Protein AF-A0A953G2N0-F1 (afdb_monomer)

Radius of gyration: 20.04 Å; Cα contacts (8 Å, |Δi|>4): 48; chains: 1; bounding box: 41×27×48 Å

Foldseek 3Di:
DPDDDPLLVVQLPDPADDPVSCVVCVVCLVVVNDDPSSNVRSVVCCVVPPVSVVVVVVVVVVVVVVVPPDDDPDDQVVQQVVQVVCCVVVVDDDDRDPD

Solvent-accessible surface area (backbone atoms only — not comparable to full-atom values): 6123 Å² total; per-residue (Å²): 129,89,76,80,50,73,69,54,52,62,56,63,72,44,93,72,88,48,75,68,55,48,71,75,50,42,66,40,56,74,72,68,69,50,56,71,72,54,44,55,52,48,51,54,49,34,77,74,28,71,72,46,43,53,47,51,54,54,52,51,50,51,49,54,57,57,67,65,51,77,84,71,78,76,52,63,67,60,56,33,55,51,39,53,52,47,22,71,75,70,76,50,86,65,79,74,72,91,117

Structure (mmCIF, N/CA/C/O backbone):
data_AF-A0A953G2N0-F1
#
_entry.id   AF-A0A953G2N0-F1
#
loop_
_atom_site.group_PDB
_atom_site.id
_atom_site.type_symbol
_atom_site.label_atom_id
_atom_site.label_alt_id
_atom_site.label_comp_id
_atom_site.label_asym_id
_atom_site.label_entity_id
_atom_site.label_seq_id
_atom_site.pdbx_PDB_ins_code
_atom_site.Cartn_x
_atom_site.Cartn_y
_atom_site.Cartn_z
_atom_site.occupancy
_atom_site.B_iso_or_equiv
_atom_site.auth_seq_id
_atom_site.auth_comp_id
_atom_site.auth_asym_id
_atom_site.auth_atom_id
_atom_site.pdbx_PDB_model_num
ATOM 1 N N . MET A 1 1 ? -11.065 -9.684 -12.101 1.00 42.91 1 MET A N 1
ATOM 2 C CA . MET A 1 1 ? -11.270 -9.375 -10.669 1.00 42.91 1 MET A CA 1
ATOM 3 C C . MET A 1 1 ? -10.087 -9.943 -9.908 1.00 42.91 1 MET A C 1
ATOM 5 O O . MET A 1 1 ? -9.901 -11.152 -9.979 1.00 42.91 1 MET A O 1
ATOM 9 N N . LYS A 1 2 ? -9.258 -9.113 -9.258 1.00 54.69 2 LYS A N 1
ATOM 10 C CA . LYS A 1 2 ? -8.289 -9.628 -8.277 1.00 54.69 2 LYS A CA 1
ATOM 11 C C . LYS A 1 2 ? -9.102 -10.272 -7.146 1.00 54.69 2 LYS A C 1
ATOM 13 O O . LYS A 1 2 ? -10.071 -9.675 -6.681 1.00 54.69 2 LYS A O 1
ATOM 18 N N . GLY A 1 3 ? -8.802 -11.525 -6.817 1.00 64.19 3 GLY A N 1
ATOM 19 C CA . GLY A 1 3 ? -9.468 -12.229 -5.722 1.00 64.19 3 GLY A CA 1
ATOM 20 C C . GLY A 1 3 ? -9.030 -11.654 -4.378 1.00 64.19 3 GLY A C 1
ATOM 21 O O . GLY A 1 3 ? -7.903 -11.183 -4.256 1.00 64.19 3 GLY A O 1
ATOM 22 N N . PHE A 1 4 ? -9.913 -11.694 -3.381 1.00 74.81 4 PHE A N 1
ATOM 23 C CA . PHE A 1 4 ? -9.556 -11.308 -2.018 1.00 74.81 4 PHE A CA 1
ATOM 24 C C . PHE A 1 4 ? -8.523 -12.272 -1.443 1.00 74.81 4 PHE A C 1
ATOM 26 O O . PHE A 1 4 ? -8.621 -13.486 -1.644 1.00 74.81 4 PHE A O 1
ATOM 33 N N . THR A 1 5 ? -7.556 -11.745 -0.694 1.00 83.88 5 THR A N 1
ATOM 34 C CA . THR A 1 5 ? -6.634 -12.603 0.056 1.00 83.88 5 THR A CA 1
ATOM 35 C C . THR A 1 5 ? -7.376 -13.286 1.211 1.00 83.88 5 THR A C 1
ATOM 37 O O . THR A 1 5 ? -8.354 -12.758 1.747 1.00 83.88 5 THR A O 1
ATOM 40 N N . ASP A 1 6 ? -6.907 -14.460 1.642 1.00 86.50 6 ASP A N 1
ATOM 41 C CA . ASP A 1 6 ? -7.463 -15.166 2.811 1.00 86.50 6 ASP A CA 1
ATOM 42 C C . ASP A 1 6 ? -7.439 -14.279 4.076 1.00 86.50 6 ASP A C 1
ATOM 44 O O . ASP A 1 6 ? -8.380 -14.282 4.872 1.00 86.50 6 ASP A O 1
ATOM 48 N N . THR A 1 7 ? -6.423 -13.419 4.212 1.00 86.31 7 THR A N 1
ATOM 49 C CA . THR A 1 7 ? -6.350 -12.412 5.280 1.00 86.31 7 THR A CA 1
ATOM 50 C C . THR A 1 7 ? -7.481 -11.385 5.184 1.00 86.31 7 THR A C 1
ATOM 52 O O . THR A 1 7 ? -8.125 -11.103 6.198 1.00 86.31 7 THR A O 1
ATOM 55 N N . GLN A 1 8 ? -7.754 -10.841 3.993 1.00 88.69 8 GLN A N 1
ATOM 56 C CA . GLN A 1 8 ? -8.831 -9.868 3.779 1.00 88.69 8 GLN A CA 1
ATOM 57 C C . GLN A 1 8 ? -10.208 -10.475 4.080 1.00 88.69 8 GLN A C 1
ATOM 59 O O . GLN A 1 8 ? -11.010 -9.837 4.763 1.00 88.69 8 GLN A O 1
ATOM 64 N N . LEU A 1 9 ? -10.464 -11.717 3.651 1.00 86.38 9 LEU A N 1
ATOM 65 C CA . LEU A 1 9 ? -11.729 -12.419 3.908 1.00 86.38 9 LEU A CA 1
ATOM 66 C C . LEU A 1 9 ? -11.986 -12.595 5.410 1.00 86.38 9 LEU A C 1
ATOM 68 O O . LEU A 1 9 ? -13.029 -12.182 5.918 1.00 86.38 9 LEU A O 1
ATOM 72 N N . ARG A 1 10 ? -10.990 -13.089 6.154 1.00 88.25 10 ARG A N 1
ATOM 73 C CA . ARG A 1 10 ? -11.093 -13.266 7.614 1.00 88.25 10 ARG A CA 1
ATOM 74 C C . ARG A 1 10 ? -11.322 -11.955 8.362 1.00 88.25 10 ARG A C 1
ATOM 76 O O . ARG A 1 10 ? -11.934 -11.946 9.427 1.00 88.25 10 ARG A O 1
ATOM 83 N N . ILE A 1 11 ? -10.775 -10.845 7.869 1.00 89.31 11 ILE A N 1
ATOM 84 C CA . ILE A 1 11 ? -10.973 -9.523 8.478 1.00 89.31 11 ILE A CA 1
ATOM 85 C C . ILE A 1 11 ? -12.367 -8.981 8.140 1.00 89.31 11 ILE A C 1
ATOM 87 O O . ILE A 1 11 ? -13.022 -8.400 9.010 1.00 89.31 11 ILE A O 1
ATOM 91 N N . LEU A 1 12 ? -12.841 -9.205 6.913 1.00 87.19 12 LEU A N 1
ATOM 92 C CA . LEU A 1 12 ? -14.167 -8.790 6.464 1.00 87.19 12 LEU A CA 1
ATOM 93 C C . LEU A 1 12 ? -15.282 -9.422 7.314 1.00 87.19 12 LEU A C 1
ATOM 95 O O . LEU A 1 12 ? -16.242 -8.735 7.653 1.00 87.19 12 LEU A O 1
ATOM 99 N N . GLU A 1 13 ? -15.120 -10.674 7.739 1.00 88.94 13 GLU A N 1
ATOM 100 C CA . GLU A 1 13 ? -16.089 -11.401 8.577 1.00 88.94 13 GLU A CA 1
ATOM 101 C C . GLU A 1 13 ? -16.196 -10.880 10.021 1.00 88.94 13 GLU A C 1
ATOM 103 O O . GLU A 1 13 ? -17.171 -11.155 10.723 1.00 88.94 13 GLU A O 1
ATOM 108 N N . LYS A 1 14 ? -15.216 -10.108 10.50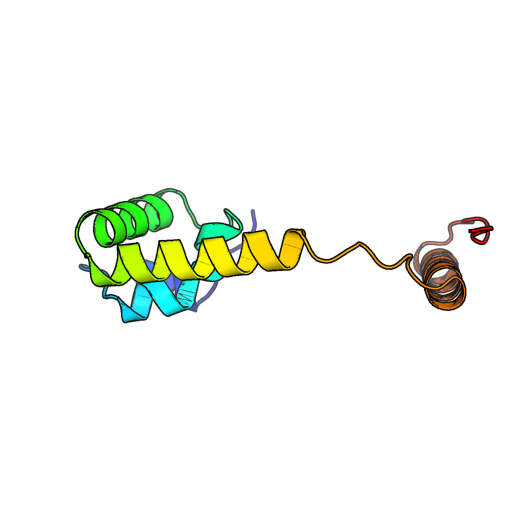4 1.00 89.94 14 LYS A N 1
ATOM 109 C CA . LYS A 1 14 ? -15.246 -9.585 11.877 1.00 89.94 14 LYS A CA 1
ATOM 110 C C . LYS A 1 14 ? -16.334 -8.537 12.033 1.00 89.94 14 LYS A C 1
ATOM 112 O O . LYS A 1 14 ? -16.520 -7.712 11.149 1.00 89.94 14 LYS A O 1
ATOM 117 N N . PHE A 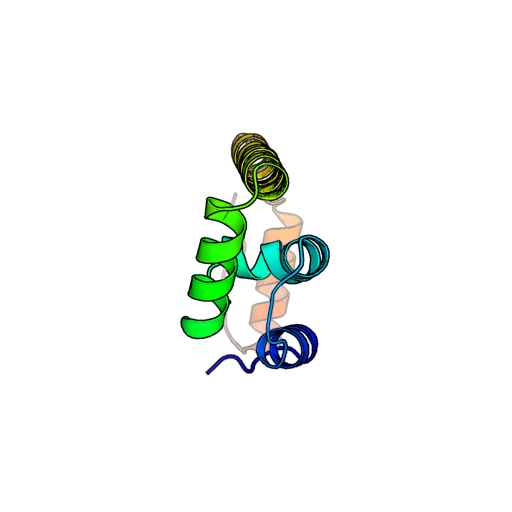1 15 ? -16.947 -8.453 13.211 1.00 86.44 15 PHE A N 1
ATOM 118 C CA . PHE A 1 15 ? -17.877 -7.364 13.534 1.00 86.44 15 PHE A CA 1
ATOM 119 C C . PHE A 1 15 ? -17.160 -6.005 13.664 1.00 86.44 15 PHE A C 1
ATOM 121 O O . PHE A 1 15 ? -17.567 -5.011 13.064 1.00 86.44 15 PHE A O 1
ATOM 128 N N . LYS A 1 16 ? -16.031 -5.962 14.384 1.00 90.56 16 LYS A N 1
ATOM 129 C CA . LYS A 1 16 ? -15.242 -4.741 14.618 1.00 90.56 16 LYS A CA 1
ATOM 130 C C . LYS A 1 16 ? -13.774 -4.958 14.259 1.00 90.56 16 LYS A C 1
ATOM 132 O O . LYS A 1 16 ? -13.198 -5.985 14.612 1.00 90.56 16 LYS A O 1
ATOM 137 N N . LEU A 1 17 ? -13.173 -3.971 13.596 1.00 95.62 17 LEU A N 1
ATOM 138 C CA . LEU A 1 17 ? -11.745 -3.969 13.286 1.00 95.62 17 LEU A CA 1
ATOM 139 C C . LEU A 1 17 ? -10.925 -3.514 14.492 1.00 95.62 17 LEU A C 1
ATOM 141 O O . LEU A 1 17 ? -11.282 -2.552 15.179 1.00 95.62 17 LEU A O 1
ATOM 145 N N . SER A 1 18 ? -9.812 -4.200 14.728 1.00 96.19 18 SER A N 1
ATOM 146 C CA . SER A 1 18 ? -8.793 -3.794 15.694 1.00 96.19 18 SER A CA 1
ATOM 147 C C . SER A 1 18 ? -7.636 -3.076 14.997 1.00 96.19 18 SER A C 1
ATOM 149 O O . SER A 1 18 ? -7.397 -3.293 13.812 1.00 96.19 18 SER A O 1
ATOM 151 N N . CYS A 1 19 ? -6.825 -2.315 15.740 1.00 97.56 19 CYS A N 1
ATOM 152 C CA . CYS A 1 19 ? -5.603 -1.717 15.184 1.00 97.56 19 CYS A CA 1
ATOM 153 C C . CYS A 1 19 ? -4.642 -2.774 14.604 1.00 97.56 19 CYS A C 1
ATOM 155 O O . CYS A 1 19 ? -3.866 -2.485 13.699 1.00 97.56 19 CYS A O 1
ATOM 157 N N . ARG A 1 20 ? -4.678 -4.011 15.128 1.00 96.12 20 ARG A N 1
ATOM 158 C CA . ARG A 1 20 ? -3.893 -5.131 14.591 1.00 96.12 20 ARG A CA 1
ATOM 159 C C . ARG A 1 20 ? -4.392 -5.552 13.213 1.00 96.12 20 ARG A C 1
ATOM 161 O O . ARG A 1 20 ? -3.573 -5.940 12.392 1.00 96.12 20 ARG A O 1
ATOM 168 N N . ASP A 1 21 ? -5.699 -5.494 12.981 1.00 96.12 21 ASP A N 1
ATOM 169 C CA . ASP A 1 21 ? -6.271 -5.790 11.670 1.00 96.12 21 ASP A CA 1
ATOM 170 C C . ASP A 1 21 ? -5.860 -4.721 10.662 1.00 96.12 21 ASP A C 1
ATOM 172 O O . ASP A 1 21 ? -5.403 -5.087 9.592 1.00 96.12 21 ASP A O 1
ATOM 176 N N . ILE A 1 22 ? -5.887 -3.435 11.043 1.00 95.81 22 ILE A N 1
ATOM 177 C CA . ILE A 1 22 ? -5.391 -2.342 10.188 1.00 95.81 22 ILE A CA 1
ATOM 178 C C . ILE A 1 22 ? -3.957 -2.624 9.735 1.00 95.81 22 ILE A C 1
ATOM 180 O O . ILE A 1 22 ? -3.701 -2.694 8.544 1.00 95.81 22 ILE A O 1
ATOM 184 N N . ARG A 1 23 ? -3.036 -2.891 10.672 1.00 94.94 23 ARG A N 1
ATOM 185 C CA . ARG A 1 23 ? -1.616 -3.153 10.359 1.00 94.94 23 ARG A CA 1
ATOM 186 C C . ARG A 1 23 ? -1.370 -4.360 9.454 1.00 94.94 23 ARG A C 1
ATOM 188 O O . ARG A 1 23 ? -0.292 -4.452 8.888 1.00 94.94 23 ARG A O 1
ATOM 195 N N . LYS A 1 24 ? -2.302 -5.314 9.390 1.00 95.00 24 LYS A N 1
ATOM 196 C CA . LYS A 1 24 ? -2.146 -6.535 8.588 1.00 95.00 24 LYS A CA 1
ATOM 197 C C . LYS A 1 24 ? -2.449 -6.340 7.105 1.00 95.00 24 LYS A C 1
ATOM 199 O O . LYS A 1 24 ? -2.063 -7.211 6.342 1.00 95.00 24 LYS A O 1
ATOM 204 N N . ILE A 1 25 ? -3.205 -5.300 6.759 1.00 94.31 25 ILE A N 1
ATOM 205 C CA . ILE A 1 25 ? -3.717 -5.050 5.401 1.00 94.31 25 ILE A CA 1
ATOM 206 C C . ILE A 1 25 ? -3.609 -3.560 5.037 1.00 94.31 25 ILE A C 1
ATOM 208 O O . ILE A 1 25 ? -4.442 -3.020 4.310 1.00 94.31 25 ILE A O 1
ATOM 212 N N . PHE A 1 26 ? -2.662 -2.849 5.657 1.00 95.19 26 PHE A N 1
ATOM 213 C CA . PHE A 1 26 ? -2.502 -1.409 5.447 1.00 95.19 26 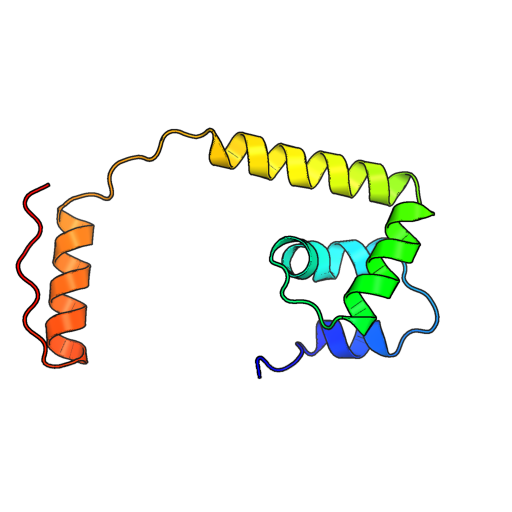PHE A CA 1
ATOM 214 C C . PHE A 1 26 ? -1.752 -1.091 4.153 1.00 95.19 26 PHE A C 1
ATOM 216 O O . PHE A 1 26 ? -2.009 -0.063 3.542 1.00 95.19 26 PHE A O 1
ATOM 223 N N . ASP A 1 27 ? -0.858 -1.980 3.739 1.00 92.94 27 ASP A N 1
ATOM 224 C CA . ASP A 1 27 ? -0.252 -2.002 2.410 1.00 92.94 27 ASP A CA 1
ATOM 225 C C . ASP A 1 27 ? -1.333 -2.049 1.325 1.00 92.94 27 ASP A C 1
ATOM 227 O O . ASP A 1 27 ? -1.439 -1.113 0.538 1.00 92.94 27 ASP A O 1
ATOM 231 N N . ASP A 1 28 ? -2.246 -3.023 1.396 1.00 93.94 28 ASP A N 1
ATOM 232 C CA . ASP A 1 28 ? -3.377 -3.123 0.462 1.00 93.94 28 ASP A CA 1
ATOM 233 C C . ASP A 1 28 ? -4.263 -1.858 0.476 1.00 93.94 28 ASP A C 1
ATOM 235 O O . ASP A 1 28 ? -4.854 -1.474 -0.534 1.00 93.94 28 ASP A O 1
ATOM 239 N N . TYR A 1 29 ? -4.412 -1.216 1.642 1.00 94.44 29 TYR A N 1
ATOM 240 C CA . TYR A 1 29 ? -5.180 0.025 1.789 1.00 94.44 29 TYR A CA 1
ATOM 241 C C . TYR A 1 29 ? -4.523 1.195 1.051 1.00 94.44 29 TYR A C 1
ATOM 243 O O . TYR A 1 29 ? -5.213 1.981 0.397 1.00 94.44 29 TYR A O 1
ATOM 251 N N . VAL A 1 30 ? -3.203 1.316 1.180 1.00 93.44 30 VAL A N 1
ATOM 252 C CA . VAL A 1 30 ? -2.395 2.360 0.548 1.00 93.44 30 VAL A CA 1
ATOM 253 C C . VAL A 1 30 ? -2.334 2.166 -0.965 1.00 93.44 30 VAL A C 1
ATOM 255 O O . VAL A 1 30 ? -2.506 3.139 -1.694 1.00 93.44 30 VAL A O 1
ATOM 258 N N . ASP A 1 31 ? -2.182 0.924 -1.421 1.00 92.19 31 ASP A N 1
ATOM 259 C CA . ASP A 1 31 ? -2.078 0.565 -2.841 1.00 92.19 31 ASP A CA 1
ATOM 260 C C . ASP A 1 31 ? -3.445 0.522 -3.560 1.00 92.19 31 ASP A C 1
ATOM 262 O O . ASP A 1 31 ? -3.538 0.175 -4.736 1.00 92.19 31 ASP A O 1
ATOM 26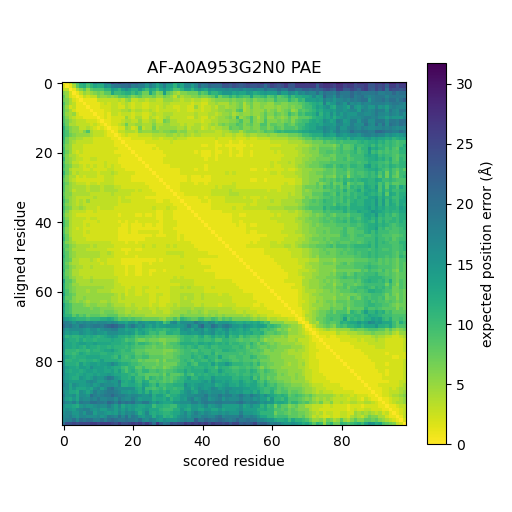6 N N . ASP A 1 32 ? -4.520 0.892 -2.853 1.00 91.44 32 ASP A N 1
ATOM 267 C CA . ASP A 1 32 ? -5.912 0.871 -3.318 1.00 91.44 32 ASP A CA 1
ATOM 268 C C . ASP A 1 32 ? -6.385 -0.509 -3.823 1.00 91.44 32 ASP A C 1
ATOM 270 O O . ASP A 1 32 ? -7.202 -0.635 -4.735 1.00 91.44 32 ASP A O 1
ATOM 274 N N . GLU A 1 33 ? -5.891 -1.575 -3.189 1.00 93.44 33 GLU A N 1
ATOM 275 C CA . GLU A 1 33 ? -6.198 -2.967 -3.543 1.00 93.44 33 GLU A CA 1
ATOM 276 C C . GLU A 1 33 ? -7.327 -3.584 -2.699 1.00 93.44 33 GLU A C 1
ATOM 278 O O . GLU A 1 33 ? -7.751 -4.721 -2.934 1.00 93.44 33 GLU A O 1
ATOM 283 N N . LEU A 1 34 ? -7.860 -2.846 -1.721 1.00 92.62 34 LEU A N 1
ATOM 284 C CA . LEU A 1 34 ? -8.965 -3.309 -0.883 1.00 92.62 34 LEU A CA 1
ATOM 285 C C . LEU A 1 34 ? -10.327 -3.203 -1.574 1.00 92.62 34 LEU A C 1
ATOM 287 O O . LEU A 1 34 ? -10.647 -2.231 -2.255 1.00 92.62 34 LEU A O 1
ATOM 291 N N . ALA A 1 35 ? -11.210 -4.162 -1.274 1.00 91.25 35 ALA A N 1
ATOM 292 C CA . ALA A 1 35 ? -12.629 -4.037 -1.606 1.00 91.25 35 ALA A CA 1
ATOM 293 C C . ALA A 1 35 ? -13.213 -2.733 -1.027 1.00 91.25 35 ALA A C 1
ATOM 295 O O . ALA A 1 35 ? -12.925 -2.422 0.134 1.00 91.25 35 ALA A O 1
ATOM 296 N N . PRO A 1 36 ? -14.136 -2.048 -1.731 1.00 91.56 36 PRO A N 1
ATOM 297 C CA . PRO A 1 36 ? -14.749 -0.812 -1.237 1.00 91.56 36 PRO A CA 1
ATOM 298 C C . PRO A 1 36 ? -15.367 -0.943 0.163 1.00 91.56 36 PRO A C 1
ATOM 300 O O . PRO A 1 36 ? -15.242 -0.051 1.001 1.00 91.56 36 PRO A O 1
ATOM 303 N N . THR A 1 37 ? -15.994 -2.089 0.449 1.00 91.25 37 THR A N 1
ATOM 304 C CA . THR A 1 37 ? -16.602 -2.377 1.756 1.00 91.25 37 THR A CA 1
ATOM 305 C C . THR A 1 37 ? -15.562 -2.495 2.867 1.00 91.25 37 THR A C 1
ATOM 307 O O . THR A 1 37 ? -15.764 -1.963 3.956 1.00 91.25 37 THR A O 1
ATOM 310 N N . LEU A 1 38 ? -14.438 -3.166 2.607 1.00 93.62 38 LEU A N 1
ATOM 311 C CA . LEU A 1 38 ? -13.350 -3.309 3.569 1.00 93.62 38 LEU A CA 1
ATOM 312 C C . LEU A 1 38 ? -12.633 -1.970 3.775 1.00 93.62 38 LEU A C 1
ATOM 314 O O . LEU A 1 38 ? -12.402 -1.581 4.919 1.00 93.62 38 LEU A O 1
ATOM 318 N N . ARG A 1 39 ? -12.389 -1.225 2.690 1.00 95.50 39 ARG A N 1
ATOM 319 C CA . ARG A 1 39 ? -11.78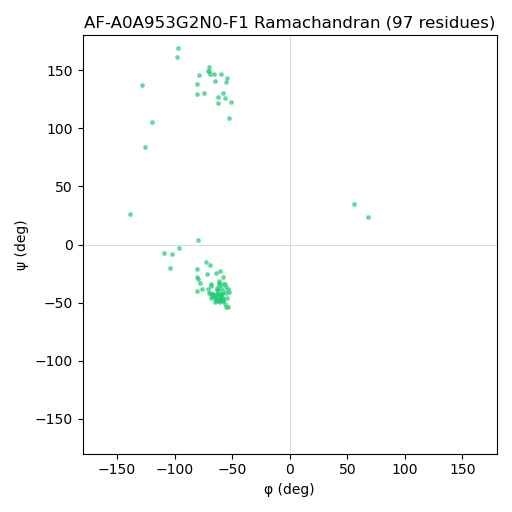0 0.111 2.716 1.00 95.50 39 ARG A CA 1
ATOM 320 C C . ARG A 1 39 ? -12.563 1.074 3.609 1.00 95.50 39 ARG A C 1
ATOM 322 O O . ARG A 1 39 ? -11.996 1.609 4.556 1.00 95.50 39 ARG A O 1
ATOM 329 N N . GLY A 1 40 ? -13.881 1.178 3.421 1.00 95.56 40 GLY A N 1
ATOM 330 C CA . GLY A 1 40 ? -14.726 2.053 4.246 1.00 95.56 40 GLY A CA 1
ATOM 331 C C . GLY A 1 40 ? -14.730 1.690 5.740 1.00 95.56 40 GLY A C 1
ATOM 332 O O . GLY A 1 40 ? -14.813 2.562 6.611 1.00 95.56 40 GLY A O 1
ATOM 333 N N . ARG A 1 41 ? -14.585 0.402 6.073 1.00 95.62 41 ARG A N 1
ATOM 334 C CA . ARG A 1 41 ? -14.449 -0.038 7.471 1.00 95.62 41 ARG A CA 1
ATOM 335 C C . ARG A 1 41 ? -13.099 0.351 8.070 1.00 95.62 41 ARG A C 1
ATOM 337 O O . ARG A 1 41 ? -13.056 0.730 9.242 1.00 95.62 41 ARG A O 1
ATOM 344 N N . LEU A 1 42 ? -12.021 0.267 7.290 1.00 96.62 42 LEU A N 1
ATOM 345 C CA . LEU A 1 42 ? -10.698 0.741 7.700 1.00 96.62 42 LEU A CA 1
ATOM 346 C C . LEU A 1 42 ? -10.718 2.253 7.912 1.00 96.62 42 LEU A C 1
ATOM 348 O O . LEU A 1 42 ? -10.303 2.701 8.978 1.00 96.62 42 LEU A O 1
ATOM 352 N N . ASP A 1 43 ? -11.273 3.011 6.963 1.00 97.38 43 ASP A N 1
ATOM 353 C CA . ASP A 1 43 ? -11.424 4.468 7.061 1.00 97.38 43 ASP A CA 1
ATOM 354 C C . ASP A 1 43 ? -12.157 4.863 8.346 1.00 97.38 43 ASP A C 1
ATOM 356 O O . ASP A 1 43 ? -11.695 5.719 9.098 1.00 97.38 43 ASP A O 1
ATOM 360 N N . THR A 1 44 ? -13.258 4.174 8.660 1.00 97.06 44 THR A N 1
ATOM 361 C CA . THR A 1 44 ? -14.011 4.397 9.903 1.00 97.06 44 THR A CA 1
ATOM 362 C C . THR A 1 44 ? -13.137 4.187 11.142 1.00 97.06 44 THR A C 1
ATOM 364 O O . THR A 1 44 ? -13.132 5.026 12.043 1.00 97.06 44 THR A O 1
ATOM 367 N N . HIS A 1 45 ? -12.377 3.088 11.201 1.00 97.25 45 HIS A N 1
ATOM 368 C CA . HIS A 1 45 ? -11.496 2.813 12.338 1.00 97.25 45 HIS A CA 1
ATOM 369 C C . HIS A 1 45 ? -10.364 3.840 12.446 1.00 97.25 45 HIS A C 1
ATOM 371 O O . HIS A 1 45 ? -10.092 4.329 13.540 1.00 97.25 45 HIS A O 1
ATOM 377 N N . ILE A 1 46 ? -9.706 4.168 11.330 1.00 97.56 46 ILE A N 1
ATOM 378 C CA . ILE A 1 46 ? -8.605 5.136 11.282 1.00 97.56 46 ILE A CA 1
ATOM 379 C C . ILE A 1 46 ? -9.107 6.504 11.750 1.00 97.56 46 ILE A C 1
ATOM 381 O O . ILE A 1 46 ? -8.501 7.098 12.634 1.00 97.56 46 ILE A O 1
ATOM 385 N N . ASN A 1 47 ? -10.257 6.965 11.261 1.00 97.75 47 ASN A N 1
ATOM 386 C CA . ASN A 1 47 ? -10.816 8.267 11.631 1.00 97.75 47 ASN A CA 1
ATOM 387 C C . ASN A 1 47 ? -11.202 8.370 13.116 1.00 97.75 47 ASN A C 1
ATOM 389 O O . ASN A 1 47 ? -11.214 9.469 13.661 1.00 97.75 47 ASN A O 1
ATOM 393 N N . GLN A 1 48 ? -11.486 7.248 13.780 1.00 97.62 48 GLN A N 1
ATOM 394 C CA . GLN A 1 48 ? -11.905 7.210 15.187 1.00 97.62 48 GLN A CA 1
ATOM 395 C C . GLN A 1 48 ? -10.788 6.800 16.160 1.00 97.62 48 GLN A C 1
ATOM 397 O O . GLN A 1 48 ? -10.990 6.839 17.374 1.00 97.62 48 GLN A O 1
ATOM 402 N N . CYS A 1 49 ? -9.624 6.371 15.665 1.00 98.19 49 CYS A N 1
ATOM 403 C CA . CYS A 1 49 ? -8.547 5.831 16.489 1.00 98.19 49 CYS A CA 1
ATOM 404 C C . CYS A 1 49 ? -7.264 6.666 16.342 1.00 98.19 49 CYS A C 1
ATOM 406 O O . CYS A 1 49 ? -6.547 6.475 15.356 1.00 98.19 49 CYS A O 1
ATOM 408 N N . PRO A 1 50 ? -6.897 7.498 17.340 1.00 98.00 50 PRO A N 1
ATOM 409 C CA . PRO A 1 50 ? -5.697 8.345 17.283 1.00 98.00 50 PRO A CA 1
ATOM 410 C C . PRO A 1 50 ? -4.419 7.569 16.942 1.00 98.00 50 PRO A C 1
ATOM 412 O O . PRO A 1 50 ? -3.646 7.960 16.076 1.00 98.00 50 PRO A O 1
ATOM 415 N N . ARG A 1 51 ? -4.257 6.374 17.520 1.00 97.62 51 ARG A N 1
ATOM 416 C CA . ARG A 1 51 ? -3.113 5.493 17.244 1.00 97.62 51 ARG A CA 1
ATOM 417 C C . ARG A 1 51 ? -3.031 5.046 15.780 1.00 97.62 51 ARG A C 1
ATOM 419 O O . ARG A 1 51 ? -1.939 4.829 15.263 1.00 97.62 51 ARG A O 1
ATOM 426 N N . CYS A 1 52 ? -4.171 4.842 15.119 1.00 98.06 52 CYS A N 1
ATOM 427 C CA . CYS A 1 52 ? -4.189 4.477 13.702 1.00 98.06 52 CYS A CA 1
ATOM 428 C C . CYS A 1 52 ? -4.011 5.697 12.794 1.00 98.06 52 CYS A C 1
ATOM 430 O O . CYS A 1 52 ? -3.456 5.545 11.710 1.00 98.06 52 CYS A O 1
ATOM 432 N N . GLN A 1 53 ? -4.416 6.891 13.237 1.00 98.25 53 GLN A N 1
ATOM 43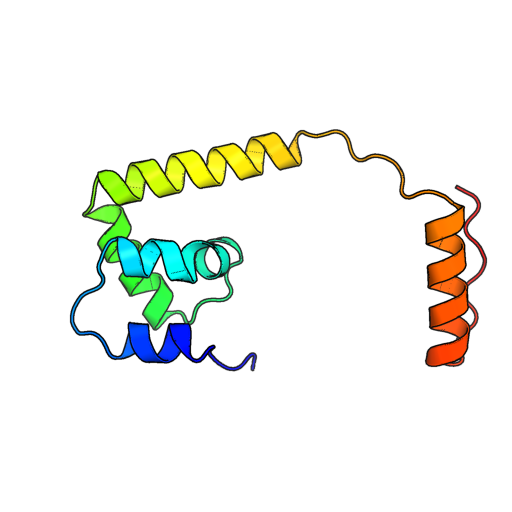3 C CA . GLN A 1 53 ? -4.100 8.144 12.544 1.00 98.25 53 GLN A CA 1
ATOM 434 C C . GLN A 1 53 ? -2.590 8.395 12.539 1.00 98.25 53 GLN A C 1
ATOM 436 O O . GLN A 1 53 ? -2.020 8.625 11.477 1.00 98.25 53 GLN A O 1
ATOM 441 N N . GLU A 1 54 ? -1.931 8.260 13.693 1.00 98.12 54 GLU A N 1
ATOM 442 C CA . GLU A 1 54 ? -0.470 8.366 13.814 1.00 98.12 54 GLU A CA 1
ATOM 443 C C . GLU A 1 54 ? 0.251 7.315 12.964 1.00 98.12 54 GLU A C 1
ATOM 445 O O . GLU A 1 54 ? 1.227 7.624 12.279 1.00 98.12 54 GLU A O 1
ATOM 450 N N . PHE A 1 55 ? -0.251 6.074 12.968 1.00 97.25 55 PHE A N 1
ATOM 451 C CA . PHE A 1 55 ? 0.289 5.006 12.130 1.00 97.25 55 PHE A CA 1
ATOM 452 C C . PHE A 1 55 ? 0.183 5.353 10.642 1.00 97.25 55 PHE A C 1
ATOM 454 O O . PHE A 1 55 ? 1.184 5.263 9.937 1.00 97.25 55 PHE A O 1
ATOM 461 N N . LYS A 1 56 ? -0.990 5.810 10.181 1.00 97.19 56 LYS A N 1
ATOM 462 C CA . LYS A 1 56 ? -1.191 6.267 8.800 1.00 97.19 56 LYS A CA 1
ATOM 463 C C . LYS A 1 56 ? -0.242 7.411 8.451 1.00 97.19 56 LYS A C 1
ATOM 465 O O . LYS A 1 56 ? 0.421 7.336 7.428 1.00 97.19 56 LYS A O 1
ATOM 470 N N . ALA A 1 57 ? -0.143 8.428 9.306 1.00 96.94 57 ALA A N 1
ATOM 471 C CA . ALA A 1 57 ? 0.740 9.569 9.080 1.00 96.94 57 ALA A CA 1
ATOM 472 C C . ALA A 1 57 ? 2.211 9.141 8.954 1.00 96.94 57 ALA A C 1
ATOM 474 O O . ALA A 1 57 ? 2.886 9.534 8.010 1.00 96.94 57 ALA A O 1
ATOM 475 N N . THR A 1 58 ? 2.685 8.284 9.862 1.00 96.69 58 THR A N 1
ATOM 476 C CA . THR A 1 58 ? 4.065 7.773 9.840 1.00 96.69 58 THR A CA 1
ATOM 477 C C . THR A 1 58 ? 4.340 6.931 8.598 1.00 96.69 58 THR A C 1
ATOM 479 O O . THR A 1 58 ? 5.390 7.064 7.970 1.00 96.69 58 THR A O 1
ATOM 482 N N . TYR A 1 59 ? 3.400 6.058 8.236 1.00 95.62 59 TYR A N 1
ATOM 483 C CA . TYR A 1 59 ? 3.543 5.192 7.074 1.00 95.62 59 TYR A CA 1
ATOM 484 C C . TYR A 1 59 ? 3.597 6.012 5.781 1.00 95.62 59 TYR A C 1
ATOM 486 O O . TYR A 1 59 ? 4.525 5.841 4.998 1.00 95.62 59 TYR A O 1
ATOM 494 N N . THR A 1 60 ? 2.657 6.945 5.589 1.00 93.19 60 THR A N 1
ATOM 495 C CA . THR A 1 60 ? 2.638 7.820 4.408 1.00 93.19 60 THR A CA 1
ATOM 496 C C . THR A 1 60 ? 3.896 8.683 4.337 1.00 93.19 60 THR A C 1
ATOM 498 O O . THR A 1 60 ? 4.529 8.711 3.293 1.00 93.19 60 THR A O 1
ATOM 501 N N . LEU A 1 61 ? 4.354 9.257 5.457 1.00 95.00 61 LEU A N 1
ATOM 502 C CA . LEU A 1 61 ? 5.623 9.995 5.494 1.00 95.00 61 LEU A CA 1
ATOM 503 C C . LEU A 1 61 ? 6.813 9.128 5.055 1.00 95.00 61 LEU A C 1
ATOM 505 O O . LEU A 1 61 ? 7.696 9.596 4.347 1.00 95.00 61 LEU A O 1
ATOM 509 N N . THR A 1 62 ? 6.846 7.860 5.469 1.00 94.12 62 THR A N 1
ATOM 510 C CA . THR A 1 62 ? 7.911 6.932 5.058 1.00 94.12 62 THR A CA 1
ATOM 511 C C . THR A 1 62 ? 7.894 6.708 3.546 1.00 94.12 62 THR A C 1
ATOM 513 O O . THR A 1 62 ? 8.955 6.651 2.931 1.00 94.12 62 THR A O 1
ATOM 516 N N . MET A 1 63 ? 6.708 6.601 2.944 1.00 91.69 63 MET A N 1
ATOM 517 C CA . MET A 1 63 ? 6.570 6.479 1.493 1.00 91.69 63 MET A CA 1
ATOM 518 C C . MET A 1 63 ? 6.991 7.748 0.765 1.00 91.69 63 MET A C 1
ATOM 520 O O . MET A 1 63 ? 7.714 7.648 -0.219 1.00 91.69 63 MET A O 1
ATOM 524 N N . ASP A 1 64 ? 6.573 8.914 1.255 1.00 91.81 64 ASP A N 1
ATOM 525 C CA . ASP A 1 64 ? 6.916 10.202 0.654 1.00 91.81 64 ASP A CA 1
ATOM 526 C C . ASP A 1 64 ? 8.442 10.389 0.651 1.00 91.81 64 ASP A C 1
ATOM 528 O O . ASP A 1 64 ? 9.039 10.633 -0.394 1.00 91.81 64 ASP A O 1
ATOM 532 N N . LEU A 1 65 ? 9.100 10.129 1.787 1.00 93.56 65 LEU A N 1
ATOM 533 C CA . LEU A 1 65 ? 10.563 10.165 1.896 1.00 93.56 65 LEU A CA 1
ATOM 534 C C . LEU A 1 65 ? 11.251 9.118 1.010 1.00 93.56 65 LEU A C 1
ATOM 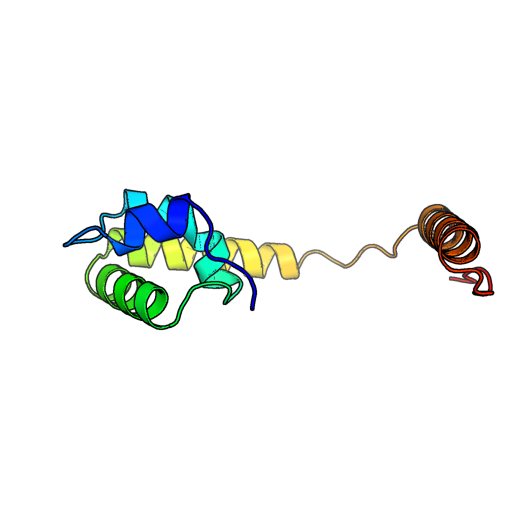536 O O . LEU A 1 65 ? 12.317 9.376 0.455 1.00 93.56 65 LEU A O 1
ATOM 540 N N . ALA A 1 66 ? 10.672 7.923 0.876 1.00 90.06 66 ALA A N 1
ATOM 541 C CA . ALA A 1 66 ? 11.204 6.902 -0.021 1.00 90.06 66 ALA A CA 1
ATOM 542 C C . ALA A 1 66 ? 11.058 7.307 -1.497 1.00 90.06 66 ALA A C 1
ATOM 544 O O . ALA A 1 66 ? 11.940 6.995 -2.293 1.00 90.06 66 ALA A O 1
ATOM 545 N N . ALA A 1 67 ? 9.986 8.015 -1.857 1.00 87.25 67 ALA A N 1
ATOM 546 C CA . ALA A 1 67 ? 9.762 8.540 -3.201 1.00 87.25 67 ALA A CA 1
ATOM 547 C C . ALA A 1 67 ? 10.698 9.714 -3.543 1.00 87.25 67 ALA A C 1
ATOM 549 O O . ALA A 1 67 ? 11.004 9.929 -4.712 1.00 87.25 67 ALA A O 1
ATOM 550 N N . GLU A 1 68 ? 11.191 10.444 -2.539 1.00 89.44 68 GLU A N 1
ATOM 551 C CA . GLU A 1 68 ? 12.219 11.483 -2.706 1.00 89.44 68 GLU A CA 1
ATOM 552 C C . GLU A 1 68 ? 13.621 10.918 -2.985 1.00 89.44 68 GLU A C 1
ATOM 554 O O . GLU A 1 68 ? 14.514 11.657 -3.414 1.00 89.44 68 GLU A O 1
ATOM 559 N N . LEU A 1 69 ? 13.850 9.619 -2.758 1.00 87.19 69 LEU A N 1
ATOM 560 C CA . LEU A 1 69 ? 15.122 8.995 -3.105 1.00 87.19 69 LEU A CA 1
ATOM 561 C C . LEU A 1 69 ? 15.332 9.094 -4.617 1.00 87.19 69 LEU A C 1
ATOM 563 O O . LEU A 1 69 ? 14.532 8.594 -5.404 1.00 87.19 69 LEU A O 1
ATOM 567 N N . HIS A 1 70 ? 16.439 9.725 -5.018 1.00 75.94 70 HIS A N 1
ATOM 568 C CA . HIS A 1 70 ? 16.787 9.886 -6.425 1.00 75.94 70 HIS A CA 1
ATOM 569 C C . HIS A 1 70 ? 16.722 8.551 -7.167 1.00 75.94 70 HIS A C 1
ATOM 571 O O . HIS A 1 70 ? 17.456 7.616 -6.828 1.00 75.94 70 HIS A O 1
ATOM 577 N N . GLU A 1 71 ? 15.900 8.508 -8.219 1.00 76.19 71 GLU A N 1
ATOM 578 C CA . GLU A 1 71 ? 15.873 7.398 -9.162 1.00 76.19 71 GLU A CA 1
ATOM 579 C C . GLU A 1 71 ? 17.291 7.151 -9.678 1.00 76.19 71 GLU A C 1
ATOM 581 O O . GLU A 1 71 ? 17.865 7.943 -10.429 1.00 76.19 71 GLU A O 1
ATOM 586 N N . GLN A 1 72 ? 17.886 6.043 -9.241 1.00 82.50 72 GLN A N 1
ATOM 587 C CA . GLN A 1 72 ? 19.113 5.566 -9.848 1.00 82.50 72 GLN A CA 1
ATOM 588 C C . GLN A 1 72 ? 18.740 4.964 -11.201 1.00 82.50 72 GLN A C 1
ATOM 590 O O . GLN A 1 72 ? 17.822 4.136 -11.264 1.00 82.50 72 GLN A O 1
ATOM 595 N N . PRO A 1 73 ? 19.430 5.342 -12.290 1.00 87.06 73 PRO A N 1
ATOM 596 C CA . PRO A 1 73 ? 19.153 4.752 -13.585 1.00 87.06 73 PRO A CA 1
ATOM 597 C C . PRO A 1 73 ? 19.334 3.238 -13.483 1.00 87.06 73 PRO A C 1
ATOM 599 O O . PRO A 1 73 ? 20.348 2.748 -12.981 1.00 87.06 73 PRO A O 1
ATOM 602 N N . VAL A 1 74 ? 18.339 2.484 -13.960 1.00 89.62 74 VAL A N 1
ATOM 603 C CA . VAL A 1 74 ? 18.438 1.021 -13.999 1.00 89.62 74 VAL A CA 1
ATOM 604 C C . VAL A 1 74 ? 19.698 0.647 -14.791 1.00 89.62 74 VAL A C 1
ATOM 606 O O . VAL A 1 74 ? 19.820 1.089 -15.939 1.00 89.62 74 VAL A O 1
ATOM 609 N N . PRO A 1 75 ? 20.618 -0.168 -14.237 1.00 93.62 75 PRO A N 1
ATOM 610 C CA . PRO A 1 75 ? 21.859 -0.504 -14.920 1.00 93.62 75 PRO A CA 1
ATOM 611 C C . PRO A 1 75 ? 21.615 -1.105 -16.308 1.00 93.62 75 PRO A C 1
ATOM 613 O O . PRO A 1 75 ? 20.727 -1.945 -16.491 1.00 93.62 75 PRO A O 1
ATOM 616 N N . LEU A 1 76 ? 22.440 -0.711 -17.281 1.00 94.69 76 LEU A N 1
ATOM 617 C CA . LEU A 1 76 ? 22.304 -1.124 -18.682 1.00 94.69 76 LEU A CA 1
ATOM 618 C C . LEU A 1 76 ? 22.291 -2.653 -18.851 1.00 94.69 76 LEU A C 1
ATOM 620 O O . LEU A 1 76 ? 21.533 -3.201 -19.651 1.00 94.69 76 LEU A O 1
ATOM 624 N N . GLU A 1 77 ? 23.085 -3.356 -18.043 1.00 95.31 77 GLU A N 1
ATOM 625 C CA . GLU A 1 77 ? 23.117 -4.818 -18.018 1.00 95.31 77 GLU A CA 1
ATOM 626 C C . GLU A 1 77 ? 21.749 -5.412 -17.645 1.00 95.31 77 GLU A C 1
ATOM 628 O O . GLU A 1 77 ? 21.258 -6.320 -18.317 1.00 95.31 77 GLU A O 1
ATOM 633 N N . VAL A 1 78 ? 21.093 -4.863 -16.618 1.00 96.12 78 VAL A N 1
ATOM 634 C CA . VAL A 1 78 ? 19.765 -5.306 -16.171 1.00 96.12 78 VAL A CA 1
ATOM 635 C C . VAL A 1 78 ? 18.727 -5.025 -17.259 1.00 96.12 78 VAL A C 1
ATOM 637 O O . VAL A 1 78 ? 17.946 -5.914 -17.610 1.00 96.12 78 VAL A O 1
ATOM 640 N N . LYS A 1 79 ? 18.772 -3.828 -17.863 1.00 95.69 79 LYS A N 1
ATOM 641 C CA . LYS A 1 79 ? 17.923 -3.428 -18.999 1.00 95.69 79 LYS A CA 1
ATOM 642 C C . LYS A 1 79 ? 18.033 -4.402 -20.179 1.00 95.69 79 LYS A C 1
ATOM 644 O O . LYS A 1 79 ? 17.017 -4.728 -20.797 1.00 95.69 79 LYS A O 1
ATOM 649 N N . ASN A 1 80 ? 19.239 -4.863 -20.501 1.00 96.88 80 ASN A N 1
ATOM 650 C CA . ASN A 1 80 ? 19.487 -5.752 -21.639 1.00 96.88 80 ASN A CA 1
ATOM 651 C C . ASN A 1 80 ? 19.147 -7.212 -21.330 1.00 96.88 80 ASN A C 1
ATOM 653 O O . ASN A 1 80 ? 18.509 -7.877 -22.147 1.00 96.88 80 ASN A O 1
ATOM 657 N N . ARG A 1 81 ? 19.470 -7.694 -20.124 1.00 97.00 81 ARG A N 1
ATOM 658 C CA . ARG A 1 81 ? 19.080 -9.035 -19.658 1.00 97.00 81 ARG A CA 1
ATOM 659 C C . ARG A 1 81 ? 17.565 -9.216 -19.651 1.00 97.00 81 ARG A C 1
ATOM 661 O O . ARG A 1 81 ? 17.076 -10.249 -20.102 1.00 97.00 81 ARG A O 1
ATOM 668 N N . LEU A 1 82 ? 16.823 -8.204 -19.197 1.00 96.69 82 LEU A N 1
ATOM 669 C CA . LEU A 1 82 ? 15.361 -8.225 -19.220 1.00 96.69 82 LEU A CA 1
ATOM 670 C C . LEU A 1 82 ? 14.818 -8.309 -20.652 1.00 96.69 82 LEU A C 1
ATOM 672 O O . LEU A 1 82 ? 13.985 -9.165 -20.941 1.00 96.69 82 LEU A O 1
ATOM 676 N N . ARG A 1 83 ? 15.307 -7.461 -21.565 1.00 96.81 83 ARG A N 1
ATOM 677 C CA . ARG A 1 8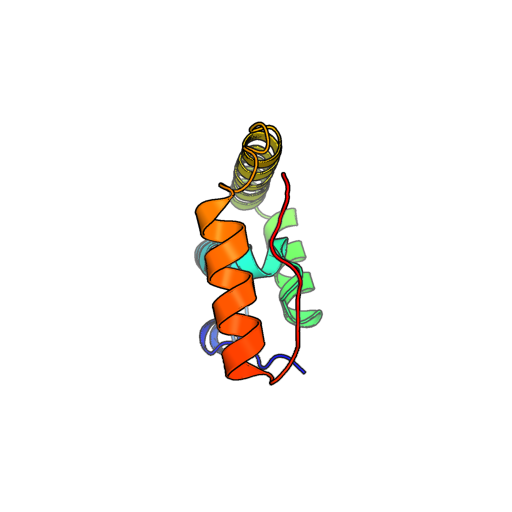3 ? 14.888 -7.481 -22.977 1.00 96.81 83 ARG A CA 1
ATOM 678 C C . ARG A 1 83 ? 15.169 -8.823 -23.644 1.00 96.81 83 ARG A C 1
ATOM 680 O O . ARG A 1 83 ? 14.297 -9.345 -24.329 1.00 96.81 83 ARG A O 1
ATOM 687 N N . LEU A 1 84 ? 16.346 -9.405 -23.406 1.00 97.06 84 LEU A N 1
ATOM 688 C CA . LEU A 1 84 ? 16.691 -10.728 -23.924 1.00 97.06 84 LEU A CA 1
ATOM 689 C C . LEU A 1 84 ? 15.712 -11.800 -23.422 1.00 97.06 84 LEU A C 1
ATOM 691 O O . LEU A 1 84 ? 15.200 -12.583 -24.220 1.00 97.06 84 LEU A O 1
ATOM 695 N N . ALA A 1 85 ? 15.410 -11.802 -22.121 1.00 97.38 85 ALA A N 1
ATOM 696 C CA . ALA A 1 85 ? 14.461 -12.742 -21.532 1.00 97.38 85 ALA A CA 1
ATOM 697 C C . ALA A 1 85 ? 13.039 -12.574 -22.101 1.00 97.38 85 ALA A C 1
ATOM 699 O O . ALA A 1 85 ? 12.357 -13.565 -22.365 1.00 97.38 85 ALA A O 1
ATOM 700 N N . LEU A 1 86 ? 12.593 -11.335 -22.331 1.00 97.19 86 LEU A N 1
ATOM 701 C CA . LEU A 1 86 ? 11.294 -11.048 -22.948 1.00 97.19 86 LEU A CA 1
ATOM 702 C C . LEU A 1 86 ? 11.240 -11.505 -24.408 1.00 97.19 86 LEU A C 1
ATOM 704 O O . LEU A 1 86 ? 10.260 -12.137 -24.800 1.00 97.19 86 LEU A O 1
ATOM 708 N N . ASN A 1 87 ? 12.298 -11.258 -25.185 1.00 97.00 87 ASN A N 1
ATOM 709 C CA . ASN A 1 87 ? 12.403 -11.730 -26.566 1.00 97.00 87 ASN A CA 1
ATOM 710 C C . ASN A 1 87 ? 12.275 -13.259 -26.636 1.00 97.00 87 ASN A C 1
ATOM 712 O O . ASN A 1 87 ? 11.493 -13.779 -27.425 1.00 97.00 87 ASN A O 1
ATOM 716 N N . GLN A 1 88 ? 12.976 -13.978 -25.754 1.00 96.62 88 GLN A N 1
ATOM 717 C CA . GLN A 1 88 ? 12.916 -15.441 -25.678 1.00 96.62 88 GLN A CA 1
ATOM 718 C C . GLN A 1 88 ? 11.537 -15.958 -25.255 1.00 96.62 88 GLN A C 1
ATOM 720 O O . GLN A 1 88 ? 11.035 -16.920 -25.829 1.00 96.62 88 GLN A O 1
ATOM 725 N N . ARG A 1 89 ? 10.919 -15.335 -24.246 1.00 97.62 89 ARG A N 1
ATOM 726 C CA . ARG A 1 89 ? 9.663 -15.822 -23.661 1.00 97.62 89 ARG A CA 1
ATOM 727 C C . ARG A 1 89 ? 8.436 -15.499 -24.510 1.00 97.62 89 ARG A C 1
ATOM 729 O O . ARG A 1 89 ? 7.474 -16.259 -24.483 1.00 97.62 89 ARG A O 1
ATOM 736 N N . LEU A 1 90 ? 8.449 -14.363 -25.205 1.00 97.31 90 LEU A N 1
ATOM 737 C CA . LEU A 1 90 ? 7.294 -13.845 -25.943 1.00 97.31 90 LEU A CA 1
ATOM 738 C C . LEU A 1 90 ? 7.466 -13.922 -27.466 1.00 97.31 90 LEU A C 1
ATOM 740 O O . LEU A 1 90 ? 6.519 -13.625 -28.186 1.00 97.31 90 LEU A O 1
ATOM 744 N N . GLY A 1 91 ? 8.650 -14.293 -27.968 1.00 94.94 91 GLY A N 1
ATOM 745 C CA . GLY A 1 91 ? 8.932 -14.333 -29.407 1.00 94.94 91 GLY A CA 1
ATOM 746 C C . GLY A 1 91 ? 8.956 -12.950 -30.066 1.00 94.94 91 GLY A C 1
ATOM 747 O O . GLY A 1 91 ? 8.715 -12.832 -31.264 1.00 94.94 91 GLY A O 1
ATOM 748 N N . ILE A 1 92 ? 9.208 -11.899 -29.284 1.00 94.75 92 ILE A N 1
ATOM 749 C CA . ILE A 1 92 ? 9.305 -10.512 -29.759 1.00 94.75 92 ILE A CA 1
ATOM 750 C C . ILE A 1 92 ? 10.767 -10.111 -29.995 1.00 94.75 92 ILE A C 1
ATOM 752 O O . ILE A 1 92 ? 11.688 -10.815 -29.585 1.00 94.75 92 ILE A O 1
ATOM 756 N N . SER A 1 93 ? 10.983 -8.964 -30.644 1.00 92.25 93 SER A N 1
ATOM 757 C CA . SER A 1 93 ? 12.323 -8.416 -30.894 1.00 92.25 93 SER A CA 1
ATOM 758 C C . SER A 1 93 ? 12.441 -6.987 -30.374 1.00 92.25 93 SER A C 1
ATOM 760 O O . SER A 1 93 ? 12.240 -6.010 -31.094 1.00 92.25 93 SER A O 1
ATOM 762 N N . LEU A 1 94 ? 12.739 -6.868 -29.083 1.00 93.06 94 LEU A N 1
ATOM 763 C CA . LEU A 1 94 ? 13.100 -5.606 -28.450 1.00 93.06 94 LEU A CA 1
ATOM 764 C C . LEU A 1 94 ? 14.583 -5.291 -28.720 1.00 93.06 94 LEU A C 1
ATOM 766 O O . LEU A 1 94 ? 15.432 -6.150 -28.447 1.00 93.06 94 LEU A O 1
ATOM 770 N N . PRO A 1 95 ? 14.921 -4.074 -29.190 1.00 93.62 95 PRO A N 1
ATOM 771 C CA . PRO A 1 95 ? 16.308 -3.639 -29.338 1.00 93.62 95 PRO A CA 1
ATOM 772 C C . PRO A 1 95 ? 16.954 -3.408 -27.967 1.00 93.62 95 PRO A C 1
ATOM 774 O O . PRO A 1 95 ? 16.271 -3.010 -27.020 1.00 93.62 95 PRO A O 1
ATOM 777 N N . MET A 1 96 ? 18.268 -3.635 -27.861 1.00 91.06 96 MET A N 1
ATOM 778 C CA . MET A 1 96 ? 19.033 -3.372 -26.633 1.00 91.06 96 MET A CA 1
ATOM 779 C C . MET A 1 96 ? 18.946 -1.895 -26.232 1.00 91.06 96 MET A C 1
ATOM 781 O O . MET A 1 96 ? 18.848 -1.016 -27.086 1.00 91.06 96 MET A O 1
ATOM 785 N N . ALA A 1 97 ? 18.966 -1.627 -24.925 1.00 89.69 97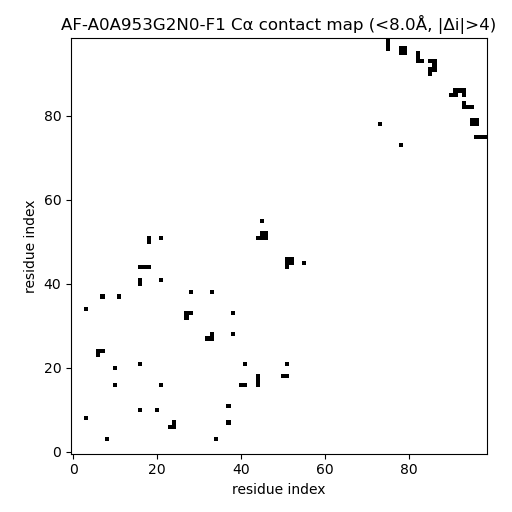 ALA A N 1
ATOM 786 C CA . ALA A 1 97 ? 19.053 -0.261 -24.428 1.00 89.69 97 ALA A CA 1
ATOM 787 C C . ALA A 1 97 ? 20.406 0.355 -24.792 1.00 89.69 97 ALA A C 1
ATOM 789 O O . ALA A 1 97 ? 21.427 -0.335 -24.811 1.00 89.69 97 ALA A O 1
ATOM 790 N N . THR A 1 98 ? 20.387 1.659 -25.042 1.00 84.44 98 THR A N 1
ATOM 791 C CA . THR A 1 98 ? 21.573 2.483 -25.295 1.00 84.44 98 THR A CA 1
ATOM 792 C C . THR A 1 98 ? 21.953 3.342 -24.089 1.00 84.44 98 THR A C 1
ATOM 794 O O . THR A 1 98 ? 23.111 3.726 -23.987 1.00 84.44 98 THR A O 1
ATOM 797 N N . GLU A 1 99 ? 21.010 3.585 -23.168 1.00 72.50 99 GLU A N 1
ATOM 798 C CA . GLU A 1 99 ? 21.156 4.354 -21.919 1.00 72.50 99 GLU A CA 1
ATOM 799 C C . GLU A 1 99 ? 20.254 3.766 -20.828 1.00 72.50 99 GLU A C 1
ATOM 801 O O . GLU A 1 99 ? 19.116 3.325 -21.139 1.00 72.50 99 GLU A O 1
#

pLDDT: mean 91.63, std 8.62, range [42.91, 98.25]

Mean predicted aligned error: 7.05 Å

Nearest PDB structures (foldseek):
  3hug-assembly6_F  TM=6.696E-01  e=2.084E+00  Mycobacterium tuberculosis H37Rv
  8z6g-assembly3_E  TM=6.618E-01  e=9.685E+00  Pseudomonas aeruginosa
  7edx-assembly1_j  TM=2.268E-01  e=5.924E+00  Homo sapiens

Secondary structure (DSSP, 8-state):
-PPPPHHHHHHHT-SS--HHHHHHSHHHHHTT-S-HHHHHHHHHHHHH-HHHHHHHHHHHHHHHHHHTS--PPPPHHHHHHHHHHHHHHH---PPPP--

Sequence (99 aa):
MKGFTDTQLRILEKFKLSCRDIRKIFDDYVDDELAPTLRGRLDTHINQCPRCQEFKATYTLTMDLAAELHEQPVPLEVKNRLRLALNQRLGISLPMATE